Protein AF-A0A9P3H2F7-F1 (afdb_monomer_lite)

Radius of gyration: 33.01 Å; chains: 1; bounding box: 34×59×113 Å

Foldseek 3Di:
DDDDDDDDPPDVVVVVVVVVVDDDPVVVVVVVVVVVVVVVVVVVVVVVVVVVVVVPDDDDDDDDDDDPDPPCPPDPDDWDDLVVQVVVVCVPDPDPPDDDDPVVSVVVGVVVVVLVVVLVVQLLVQVVVVDDPVPDDPDDDRDPVSSVVCVVVSVVVD

Secondary structure (DSSP, 8-state):
-----------HHHHHHHHHS---THHHHHHHHHHHHHHHHHHHHHHHHHHHHTT-----------------TT--S----HHHHHHHHHHH-S-TT----HHHHHHHHHHHHHHHHHHHHHHHHHHHHHS-GGG--SS----HHHHHHHHHHHHH--

InterPro domains:
  IPR018552 Centromere protein X [PF09415] (82-158)
  IPR018552 Centromere protein X [PTHR28680] (66-158)

Structure (mmCIF, N/CA/C/O backbone):
data_AF-A0A9P3H2F7-F1
#
_entry.id   AF-A0A9P3H2F7-F1
#
loop_
_atom_site.group_PDB
_atom_site.id
_atom_site.type_symbol
_atom_site.label_atom_id
_atom_site.label_alt_id
_atom_site.label_comp_id
_atom_site.label_asym_id
_atom_site.label_entity_id
_atom_site.label_seq_id
_atom_site.pdbx_PDB_ins_code
_atom_site.Cartn_x
_atom_site.Cartn_y
_atom_site.Cartn_z
_atom_site.occupancy
_atom_site.B_iso_or_equiv
_atom_site.auth_seq_id
_atom_site.auth_comp_id
_atom_site.auth_asym_id
_atom_site.auth_atom_id
_atom_site.pdbx_PDB_model_num
ATOM 1 N N . MET A 1 1 ? -17.426 -16.289 -88.468 1.00 39.84 1 MET A N 1
ATOM 2 C CA . MET A 1 1 ? -16.238 -15.499 -88.826 1.00 39.84 1 MET A CA 1
ATOM 3 C C . MET A 1 1 ? -16.556 -14.117 -88.327 1.00 39.84 1 MET A C 1
ATOM 5 O O . MET A 1 1 ? -17.486 -13.519 -88.849 1.00 39.84 1 MET A O 1
ATOM 9 N N . GLU A 1 2 ? -16.191 -13.863 -87.079 1.00 43.28 2 GLU A N 1
ATOM 10 C CA . GLU A 1 2 ? -14.888 -13.306 -86.641 1.00 43.28 2 GLU A CA 1
ATOM 11 C C . GLU A 1 2 ? -15.259 -11.891 -86.164 1.00 43.28 2 GLU A C 1
ATOM 13 O O . GLU A 1 2 ? -15.843 -11.135 -86.934 1.00 43.28 2 GLU A O 1
ATOM 18 N N . ASP A 1 3 ? -15.367 -11.650 -84.863 1.00 47.22 3 ASP A N 1
ATOM 19 C CA . ASP A 1 3 ? -14.303 -11.512 -83.855 1.00 47.22 3 ASP A CA 1
ATOM 20 C C . ASP A 1 3 ? -13.880 -10.041 -83.703 1.00 47.22 3 ASP A C 1
ATOM 22 O O . ASP A 1 3 ? -13.650 -9.330 -84.678 1.00 47.22 3 ASP A O 1
ATOM 26 N N . ASP A 1 4 ? -13.797 -9.660 -82.427 1.00 51.62 4 ASP A N 1
ATOM 27 C CA . ASP A 1 4 ? -12.941 -8.634 -81.831 1.00 51.62 4 ASP A CA 1
ATOM 28 C C . ASP A 1 4 ? -13.257 -7.144 -82.027 1.00 51.62 4 ASP A C 1
ATOM 30 O O . ASP A 1 4 ? -12.669 -6.473 -82.866 1.00 51.62 4 ASP A O 1
ATOM 34 N N . GLU A 1 5 ? -14.030 -6.586 -81.085 1.00 50.44 5 GLU A N 1
ATOM 35 C CA . GLU A 1 5 ? -13.768 -5.246 -80.528 1.00 50.44 5 GLU A CA 1
ATOM 36 C C . GLU A 1 5 ? -14.085 -5.215 -79.016 1.00 50.44 5 GLU A C 1
ATOM 38 O O . GLU A 1 5 ? -15.074 -4.633 -78.584 1.00 50.44 5 GLU A O 1
ATOM 43 N N . ASP A 1 6 ? -13.226 -5.831 -78.197 1.00 51.97 6 ASP A N 1
ATOM 44 C CA . ASP A 1 6 ? -13.122 -5.543 -76.758 1.00 51.97 6 ASP A CA 1
ATOM 45 C C . ASP A 1 6 ? -11.719 -4.977 -76.490 1.00 51.97 6 ASP A C 1
ATOM 47 O O . ASP A 1 6 ? -10.761 -5.716 -76.258 1.00 51.97 6 ASP A O 1
ATOM 51 N N . PHE A 1 7 ? -11.566 -3.649 -76.551 1.00 50.50 7 PHE A N 1
ATOM 52 C CA . PHE A 1 7 ? -10.322 -2.990 -76.151 1.00 50.50 7 PHE A CA 1
ATOM 53 C C . PHE A 1 7 ? -10.577 -1.779 -75.243 1.00 50.50 7 PHE A C 1
ATOM 55 O O . PHE A 1 7 ? -11.085 -0.740 -75.653 1.00 50.50 7 PHE A O 1
ATOM 62 N N . ASP A 1 8 ? -10.119 -1.965 -74.006 1.00 57.12 8 ASP A N 1
ATOM 63 C CA . ASP A 1 8 ? -9.625 -0.967 -73.055 1.00 57.12 8 ASP A CA 1
ATOM 64 C C . ASP A 1 8 ? -10.648 -0.085 -72.316 1.00 57.12 8 ASP A C 1
ATOM 66 O O . ASP A 1 8 ? -10.776 1.121 -72.523 1.00 57.12 8 ASP A O 1
ATOM 70 N N . SER A 1 9 ? -11.302 -0.693 -71.321 1.00 53.69 9 SER A N 1
ATOM 71 C CA . SER A 1 9 ? -11.895 0.018 -70.182 1.00 53.69 9 SER A CA 1
ATOM 72 C C . SER A 1 9 ? -11.127 -0.296 -68.893 1.00 53.69 9 SER A C 1
ATOM 74 O O . SER A 1 9 ? -11.684 -0.746 -67.894 1.00 53.69 9 SER A O 1
ATOM 76 N N . PHE A 1 10 ? -9.810 -0.068 -68.894 1.00 53.38 10 PHE A N 1
ATOM 77 C CA . PHE A 1 10 ? -9.090 0.082 -67.632 1.00 53.38 10 PHE A CA 1
ATOM 78 C C . PHE A 1 10 ? -9.478 1.422 -67.010 1.00 53.38 10 PHE A C 1
ATOM 80 O O . PHE A 1 10 ? -9.135 2.494 -67.516 1.00 53.38 10 PHE A O 1
ATOM 87 N N . SER A 1 11 ? -10.220 1.351 -65.907 1.00 62.19 11 SER A N 1
ATOM 88 C CA . SER A 1 11 ? -10.666 2.520 -65.156 1.00 62.19 11 SER A CA 1
ATOM 89 C C . SER A 1 11 ? -9.486 3.452 -64.829 1.00 62.19 11 SER A C 1
ATOM 91 O O . SER A 1 11 ? -8.427 3.020 -64.364 1.00 62.19 11 SER A O 1
ATOM 93 N N . GLU A 1 12 ? -9.657 4.766 -65.013 1.00 58.31 12 GLU A N 1
ATOM 94 C CA . GLU A 1 12 ? -8.680 5.778 -64.563 1.00 58.31 12 GLU A CA 1
ATOM 95 C C . GLU A 1 12 ? -8.320 5.632 -63.070 1.00 58.31 12 GLU A C 1
ATOM 97 O O . GLU A 1 12 ? -7.267 6.084 -62.610 1.00 58.31 12 GLU A O 1
ATOM 102 N N . GLN A 1 13 ? -9.193 4.969 -62.314 1.00 55.25 13 GLN A N 1
ATOM 103 C CA . GLN A 1 13 ? -9.047 4.652 -60.904 1.00 55.25 13 GLN A CA 1
ATOM 104 C C . GLN A 1 13 ? -7.868 3.703 -60.637 1.00 55.25 13 GLN A C 1
ATOM 106 O O . GLN A 1 13 ? -7.101 3.926 -59.697 1.00 55.25 13 GLN A O 1
ATOM 111 N N . GLU A 1 14 ? -7.641 2.723 -61.510 1.00 59.66 14 GLU A N 1
ATOM 112 C CA . GLU A 1 14 ? -6.550 1.752 -61.375 1.00 59.66 14 GLU A CA 1
ATOM 113 C C . GLU A 1 14 ? -5.188 2.357 -61.765 1.00 59.66 14 GLU A C 1
ATOM 115 O O . GLU A 1 14 ? -4.158 2.098 -61.135 1.00 59.66 14 GLU A O 1
ATOM 120 N N . ARG A 1 15 ? -5.182 3.298 -62.724 1.00 59.34 15 ARG A N 1
ATOM 121 C CA . ARG A 1 15 ? -3.990 4.101 -63.062 1.00 59.34 15 ARG A CA 1
ATOM 122 C C . ARG A 1 15 ? -3.567 5.037 -61.925 1.00 59.34 15 ARG A C 1
ATOM 124 O O . ARG A 1 15 ? -2.376 5.310 -61.764 1.00 59.34 15 ARG A O 1
ATOM 131 N N . ARG A 1 16 ? -4.515 5.514 -61.110 1.00 59.06 16 ARG A N 1
ATOM 132 C CA . ARG A 1 16 ? -4.226 6.328 -59.916 1.00 59.06 16 ARG A CA 1
ATOM 133 C C . ARG A 1 16 ? -3.647 5.504 -58.766 1.00 59.06 16 ARG A C 1
ATOM 135 O O . ARG A 1 16 ? -2.774 6.012 -58.066 1.00 59.06 16 ARG A O 1
ATOM 142 N N . GLN A 1 17 ? -4.071 4.252 -58.595 1.00 58.00 17 GLN A N 1
ATOM 143 C CA . GLN A 1 17 ? -3.513 3.364 -57.566 1.00 58.00 17 GLN A CA 1
ATOM 144 C C . GLN A 1 17 ? -2.064 2.970 -57.879 1.00 58.00 17 GLN A C 1
ATOM 146 O O . GLN A 1 17 ? -1.191 3.138 -57.029 1.00 58.00 17 GLN A O 1
ATOM 151 N N . ARG A 1 18 ? -1.759 2.621 -59.134 1.00 56.22 18 ARG A N 1
ATOM 152 C CA . ARG A 1 18 ? -0.385 2.289 -59.561 1.00 56.22 18 ARG A CA 1
ATOM 153 C C . ARG A 1 18 ? 0.609 3.456 -59.494 1.00 56.22 18 ARG A C 1
ATOM 155 O O . ARG A 1 18 ? 1.815 3.232 -59.485 1.00 56.22 18 ARG A O 1
ATOM 162 N N . ARG A 1 19 ? 0.128 4.705 -59.440 1.00 55.44 19 ARG A N 1
ATOM 163 C CA . ARG A 1 19 ? 0.974 5.895 -59.233 1.00 55.44 19 ARG A CA 1
ATOM 164 C C . ARG A 1 19 ? 1.362 6.126 -57.772 1.00 55.44 19 ARG A C 1
ATOM 166 O O . ARG A 1 19 ? 2.374 6.774 -57.539 1.00 55.44 19 ARG A O 1
ATOM 173 N N . LYS A 1 20 ? 0.599 5.607 -56.804 1.00 54.84 20 LYS A N 1
ATOM 174 C CA . LYS A 1 20 ? 0.954 5.701 -55.377 1.00 54.84 20 LYS A CA 1
ATOM 175 C C . LYS A 1 20 ? 1.961 4.633 -54.951 1.00 54.84 20 LYS A C 1
ATOM 177 O O . LYS A 1 20 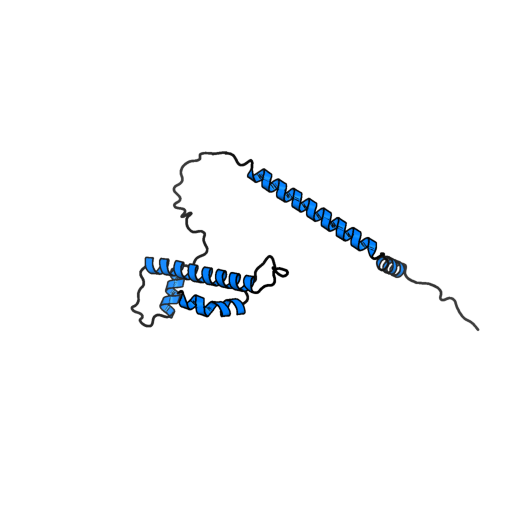? 2.745 4.870 -54.047 1.00 54.84 20 LYS A O 1
ATOM 182 N N . GLU A 1 21 ? 1.982 3.503 -55.649 1.00 50.78 21 GLU A N 1
ATOM 183 C CA . GLU A 1 21 ? 2.832 2.346 -55.329 1.00 50.78 21 GLU A CA 1
ATOM 184 C C . GLU A 1 21 ? 4.261 2.443 -55.895 1.00 50.78 21 GLU A C 1
ATOM 186 O O . GLU A 1 21 ? 5.088 1.562 -55.687 1.00 50.78 21 GLU A O 1
ATOM 191 N N . LYS A 1 22 ? 4.563 3.515 -56.635 1.00 51.84 22 LYS A N 1
ATOM 192 C CA . LYS A 1 22 ? 5.847 3.712 -57.316 1.00 51.84 22 LYS A CA 1
ATOM 193 C C . LYS A 1 22 ? 6.499 5.037 -56.919 1.00 51.84 22 LYS A C 1
ATOM 195 O O . LYS A 1 22 ? 6.961 5.784 -57.778 1.00 51.84 22 LYS A O 1
ATOM 200 N N . ARG A 1 23 ? 6.503 5.346 -55.620 1.00 54.44 23 ARG A N 1
ATOM 201 C CA . ARG A 1 23 ? 7.445 6.327 -55.067 1.00 54.44 23 ARG A CA 1
ATOM 202 C C . ARG A 1 23 ? 8.794 5.617 -54.869 1.00 54.44 23 ARG A C 1
ATOM 204 O O . ARG A 1 23 ? 8.802 4.528 -54.296 1.00 54.44 23 ARG A O 1
ATOM 211 N N . PRO A 1 24 ? 9.908 6.142 -55.403 1.00 55.75 24 PRO A N 1
ATOM 212 C CA . PRO A 1 24 ? 11.227 5.589 -55.120 1.00 55.75 24 PRO A CA 1
ATOM 213 C C . PRO A 1 24 ? 11.499 5.714 -53.615 1.00 55.75 24 PRO A C 1
ATOM 215 O O . PRO A 1 24 ? 11.186 6.738 -53.019 1.00 55.75 24 PRO A O 1
ATOM 218 N N . ALA A 1 25 ? 12.052 4.667 -52.998 1.00 54.25 25 ALA A N 1
ATOM 219 C CA . ALA A 1 25 ? 12.253 4.587 -51.546 1.00 54.25 25 ALA A CA 1
ATOM 220 C C . ALA A 1 25 ? 13.055 5.767 -50.954 1.00 54.25 25 ALA A C 1
ATOM 222 O O . ALA A 1 25 ? 12.845 6.112 -49.801 1.00 54.25 25 ALA A O 1
ATOM 223 N N . GLN A 1 26 ? 13.893 6.431 -51.760 1.00 55.38 26 GLN A N 1
ATOM 224 C CA . GLN A 1 26 ? 14.652 7.619 -51.351 1.00 55.38 26 GLN A CA 1
ATOM 225 C C . GLN A 1 26 ? 13.771 8.828 -50.992 1.00 55.38 26 GLN A C 1
ATOM 227 O O . GLN A 1 26 ? 14.128 9.573 -50.092 1.00 55.38 26 GLN A O 1
ATOM 232 N N . ASP A 1 27 ? 12.600 8.996 -51.620 1.00 53.69 27 ASP A N 1
ATOM 233 C CA . ASP A 1 27 ? 11.726 10.151 -51.349 1.00 53.69 27 ASP A CA 1
ATOM 234 C C . ASP A 1 27 ? 10.998 10.039 -49.994 1.00 53.69 27 ASP A C 1
ATOM 236 O O . ASP A 1 27 ? 10.461 11.028 -49.503 1.00 53.69 27 ASP A O 1
ATOM 240 N N . LEU A 1 28 ? 10.918 8.833 -49.414 1.00 54.19 28 LEU A N 1
ATOM 241 C CA . LEU A 1 28 ? 10.277 8.598 -48.115 1.00 54.19 28 LEU A CA 1
ATOM 242 C C . LEU A 1 28 ? 11.246 8.838 -46.954 1.00 54.19 28 LEU A C 1
ATOM 244 O O . LEU A 1 28 ? 10.821 9.343 -45.919 1.00 54.19 28 LEU A O 1
ATOM 248 N N . ASP A 1 29 ? 12.527 8.518 -47.145 1.00 60.03 29 ASP A N 1
ATOM 249 C CA . ASP A 1 29 ? 13.570 8.750 -46.142 1.00 60.03 29 ASP A CA 1
ATOM 250 C C . ASP A 1 29 ? 13.826 10.258 -45.953 1.00 60.03 29 ASP A C 1
ATOM 252 O O . ASP A 1 29 ? 13.875 10.732 -44.818 1.00 60.03 29 ASP A O 1
ATOM 256 N N . ASP A 1 30 ? 13.863 11.033 -47.045 1.00 65.50 30 ASP A N 1
ATOM 257 C CA . ASP A 1 30 ? 14.037 12.494 -46.997 1.00 65.50 30 ASP A CA 1
ATOM 258 C C . ASP A 1 30 ? 12.832 13.214 -46.341 1.00 65.50 30 ASP A C 1
ATOM 260 O O . ASP A 1 30 ? 12.991 14.237 -45.671 1.00 65.50 30 ASP A O 1
ATOM 264 N N . GLU A 1 31 ? 11.610 12.691 -46.521 1.00 65.75 31 GLU A N 1
ATOM 265 C CA . GLU A 1 31 ? 10.374 13.243 -45.933 1.00 65.75 31 GLU A CA 1
ATOM 266 C C . GLU A 1 31 ? 10.316 12.975 -44.414 1.00 65.75 31 GLU A C 1
ATOM 268 O O . GLU A 1 31 ? 9.960 13.870 -43.645 1.00 65.75 31 GLU A O 1
ATOM 273 N N . LEU A 1 32 ? 10.761 11.791 -43.972 1.00 67.62 32 LEU A N 1
ATOM 274 C CA . LEU A 1 32 ? 10.887 11.436 -42.553 1.00 67.62 32 LEU A CA 1
ATOM 275 C C . LEU A 1 32 ? 11.983 12.238 -41.841 1.00 67.62 32 LEU A C 1
ATOM 277 O O . LEU A 1 32 ? 11.781 12.683 -40.710 1.00 67.62 32 LEU A O 1
ATOM 281 N N . GLU A 1 33 ? 13.129 12.451 -42.490 1.00 73.00 33 GLU A N 1
ATOM 282 C CA . GLU A 1 33 ? 14.226 13.235 -41.912 1.00 73.00 33 GLU A CA 1
ATOM 283 C C . GLU A 1 33 ? 13.829 14.713 -41.745 1.00 73.00 33 GLU A C 1
ATOM 285 O O . GLU A 1 33 ? 14.104 15.320 -40.704 1.00 73.00 33 GLU A O 1
ATOM 290 N N . ALA A 1 34 ? 13.087 15.272 -42.708 1.00 76.12 34 ALA A N 1
ATOM 291 C CA . ALA A 1 34 ? 12.548 16.627 -42.616 1.00 76.12 34 ALA A CA 1
ATOM 292 C C . ALA A 1 34 ? 11.513 16.785 -41.485 1.00 76.12 34 ALA A C 1
ATOM 294 O O . ALA A 1 34 ? 11.534 17.793 -40.771 1.00 76.12 34 ALA A O 1
ATOM 295 N N . GLU A 1 35 ? 10.632 15.798 -41.290 1.00 77.50 35 GLU A N 1
ATOM 296 C CA . GLU A 1 35 ? 9.632 15.813 -40.213 1.00 77.50 35 GLU A CA 1
ATOM 297 C C . GLU A 1 35 ? 10.297 15.739 -38.828 1.00 77.50 35 GLU A C 1
ATOM 299 O O . GLU A 1 35 ? 9.939 16.489 -37.914 1.00 77.50 35 GLU A O 1
ATOM 304 N N . LEU A 1 36 ? 11.339 14.914 -38.693 1.00 77.62 36 LEU A N 1
ATOM 305 C CA . LEU A 1 36 ? 12.099 14.777 -37.451 1.00 77.62 36 LEU A CA 1
ATOM 306 C C . LEU A 1 36 ? 12.890 16.053 -37.115 1.00 77.62 36 LEU A C 1
ATOM 308 O O . LEU A 1 36 ? 12.945 16.475 -35.954 1.00 77.62 36 LEU A O 1
ATOM 312 N N . GLU A 1 37 ? 13.470 16.712 -38.124 1.00 83.00 37 GLU A N 1
ATOM 313 C CA . GLU A 1 37 ? 14.171 17.985 -37.933 1.00 83.00 37 GLU A CA 1
ATOM 314 C C . GLU A 1 37 ? 13.203 19.116 -37.539 1.00 83.00 37 GLU A C 1
ATOM 316 O O . GLU A 1 37 ? 13.533 19.969 -36.703 1.00 83.00 37 GLU A O 1
ATOM 321 N N . GLU A 1 38 ? 11.985 19.121 -38.088 1.00 82.38 38 GLU A N 1
ATOM 322 C CA . GLU A 1 38 ? 10.956 20.089 -37.714 1.00 82.38 38 GLU A CA 1
ATOM 323 C C . GLU A 1 38 ? 10.479 19.884 -36.268 1.00 82.38 38 GLU A C 1
ATOM 325 O O . GLU A 1 38 ? 10.357 20.861 -35.516 1.00 82.38 38 GLU A O 1
ATOM 330 N N . ASP A 1 39 ? 10.289 18.637 -35.833 1.00 81.44 39 ASP A N 1
ATOM 331 C CA . ASP A 1 39 ? 9.847 18.333 -34.470 1.00 81.44 39 ASP A CA 1
ATOM 332 C C . ASP A 1 39 ? 10.915 18.703 -33.422 1.00 81.44 39 ASP A C 1
ATOM 334 O O . ASP A 1 39 ? 10.621 19.321 -32.389 1.00 81.44 39 ASP A O 1
ATOM 338 N N . LEU A 1 40 ? 12.194 18.468 -33.735 1.00 81.44 40 LEU A N 1
ATOM 339 C CA . LEU A 1 40 ? 13.320 18.918 -32.910 1.00 81.44 40 LEU A CA 1
ATOM 340 C C . LEU A 1 40 ? 13.393 20.449 -32.806 1.00 81.44 40 LEU A C 1
ATOM 342 O O . LEU A 1 40 ? 13.673 20.990 -31.727 1.00 81.44 40 LEU A O 1
ATOM 346 N N . ARG A 1 41 ? 13.102 21.178 -33.892 1.00 82.00 41 ARG A N 1
ATOM 347 C CA . ARG A 1 41 ? 13.023 22.649 -33.858 1.00 82.00 41 ARG A CA 1
ATOM 348 C C . ARG A 1 41 ? 11.869 23.130 -32.979 1.00 82.00 41 ARG A C 1
ATOM 350 O O . ARG A 1 41 ? 12.066 24.065 -32.199 1.00 82.00 41 ARG A O 1
ATOM 357 N N . ARG A 1 42 ? 10.702 22.481 -33.041 1.00 82.88 42 ARG A N 1
ATOM 358 C CA . ARG A 1 42 ? 9.538 22.811 -32.198 1.00 82.88 42 ARG A CA 1
ATOM 359 C C . ARG A 1 42 ? 9.838 22.601 -30.712 1.00 82.88 42 ARG A C 1
ATOM 361 O O . ARG A 1 42 ? 9.605 23.516 -29.917 1.00 82.88 42 ARG A O 1
ATOM 368 N N . ARG A 1 43 ? 10.453 21.470 -30.340 1.00 79.50 43 ARG A N 1
ATOM 369 C CA . ARG A 1 43 ? 10.868 21.195 -28.947 1.00 79.50 43 ARG A CA 1
ATOM 370 C C . ARG A 1 43 ? 11.886 22.211 -28.433 1.00 79.50 43 ARG A C 1
ATOM 372 O O . ARG A 1 43 ? 11.770 22.689 -27.305 1.00 79.50 43 ARG A O 1
ATOM 379 N N . ARG A 1 44 ? 12.847 22.612 -29.272 1.00 81.75 44 ARG A N 1
ATOM 380 C CA . ARG A 1 44 ? 13.869 23.602 -28.898 1.00 81.75 44 ARG A CA 1
ATOM 381 C C . ARG A 1 44 ? 13.273 24.977 -28.591 1.00 81.75 44 ARG A C 1
ATOM 383 O O . ARG A 1 44 ? 13.700 25.619 -27.634 1.00 81.75 44 ARG A O 1
ATOM 390 N N . ILE A 1 45 ? 12.275 25.412 -29.362 1.00 77.62 45 ILE A N 1
ATOM 391 C CA . ILE A 1 45 ? 11.584 26.692 -29.141 1.00 77.62 45 ILE A CA 1
ATOM 392 C C . ILE A 1 45 ? 10.770 26.654 -27.838 1.00 77.62 45 ILE A C 1
ATOM 394 O O . ILE A 1 45 ? 10.778 27.632 -27.088 1.00 77.62 45 ILE A O 1
ATOM 398 N N . HIS A 1 46 ? 10.114 25.529 -27.533 1.00 72.94 46 HIS A N 1
ATOM 399 C CA . HIS A 1 46 ? 9.331 25.376 -26.303 1.00 72.94 46 HIS A CA 1
ATOM 400 C C . HIS A 1 46 ? 10.217 25.428 -25.048 1.00 72.94 46 HIS A C 1
ATOM 402 O O . HIS A 1 46 ? 9.970 26.225 -24.143 1.00 72.94 46 HIS A O 1
ATOM 408 N N . ALA A 1 47 ? 11.323 24.677 -25.049 1.00 72.62 47 ALA A N 1
ATOM 409 C CA . ALA A 1 47 ? 12.274 24.653 -23.936 1.00 72.62 47 ALA A CA 1
ATOM 410 C C . ALA A 1 47 ? 12.945 26.019 -23.690 1.00 72.62 47 ALA A C 1
ATOM 412 O O . ALA A 1 47 ? 13.270 26.378 -22.556 1.00 72.62 47 ALA A O 1
ATOM 413 N N . GLN A 1 48 ? 13.153 26.813 -24.745 1.00 75.00 48 GLN A N 1
ATOM 414 C CA . GLN A 1 48 ? 13.739 28.147 -24.617 1.00 75.00 48 GLN A CA 1
ATOM 415 C C . GLN A 1 48 ? 12.744 29.168 -24.037 1.00 75.00 48 GLN A C 1
ATOM 417 O O . GLN A 1 48 ? 13.156 30.072 -23.308 1.00 75.00 48 GLN A O 1
ATOM 422 N N . ARG A 1 49 ? 11.440 28.992 -24.297 1.00 67.88 49 ARG A N 1
ATOM 423 C CA . ARG A 1 49 ? 10.360 29.812 -23.725 1.00 67.88 49 ARG A CA 1
ATOM 424 C C . ARG A 1 49 ? 10.146 29.557 -22.236 1.00 67.88 49 ARG A C 1
ATOM 426 O O . ARG A 1 49 ? 10.020 30.519 -21.485 1.00 67.88 49 ARG A O 1
ATOM 433 N N . GLU A 1 50 ? 10.174 28.301 -21.795 1.00 65.12 50 GLU A N 1
ATOM 434 C CA . GLU A 1 50 ? 10.072 27.973 -20.363 1.00 65.12 50 GLU A CA 1
ATOM 435 C C . GLU A 1 50 ? 11.249 28.534 -19.560 1.00 65.12 50 GLU A C 1
ATOM 437 O O . GLU A 1 50 ? 11.065 29.085 -18.475 1.00 65.12 50 GLU A O 1
ATOM 442 N N . ARG A 1 51 ? 12.461 28.498 -20.129 1.00 61.28 51 ARG A N 1
ATOM 443 C CA . ARG A 1 51 ? 13.644 29.093 -19.490 1.00 61.28 51 ARG A CA 1
ATOM 444 C C . ARG A 1 51 ? 13.581 30.617 -19.388 1.00 61.28 51 ARG A C 1
ATOM 446 O O . ARG A 1 51 ? 14.147 31.169 -18.451 1.00 61.28 51 ARG A O 1
ATOM 453 N N . GLN A 1 52 ? 12.909 31.298 -20.319 1.00 60.31 52 GLN A N 1
ATOM 454 C CA . GLN A 1 52 ? 12.690 32.747 -20.232 1.00 60.31 52 GLN A CA 1
ATOM 455 C C . GLN A 1 52 ? 11.573 33.105 -19.242 1.00 60.31 52 GLN A C 1
ATOM 457 O O . GLN A 1 52 ? 11.724 34.068 -18.499 1.00 60.31 52 GLN A O 1
ATOM 462 N N . ALA A 1 53 ? 10.507 32.303 -19.155 1.00 59.09 53 ALA A N 1
ATOM 463 C CA . ALA A 1 53 ? 9.442 32.502 -18.168 1.00 59.09 53 ALA A CA 1
ATOM 464 C C . ALA A 1 53 ? 9.932 32.313 -16.718 1.00 59.09 53 ALA A C 1
ATOM 466 O O . ALA A 1 53 ? 9.502 33.037 -15.824 1.00 59.09 53 ALA A O 1
ATOM 467 N N . ALA A 1 54 ? 10.879 31.398 -16.489 1.00 57.84 54 ALA A N 1
ATOM 468 C CA . ALA A 1 54 ? 11.487 31.183 -15.175 1.00 57.84 54 ALA A CA 1
ATOM 469 C C . ALA A 1 54 ? 12.463 32.299 -14.741 1.00 57.84 54 ALA A C 1
ATOM 471 O O . ALA A 1 54 ? 12.792 32.391 -13.560 1.00 57.84 54 ALA A O 1
ATOM 472 N N . ALA A 1 55 ? 12.935 33.144 -15.668 1.00 56.41 55 ALA A N 1
ATOM 473 C CA . ALA A 1 55 ? 13.910 34.199 -15.377 1.00 56.41 55 ALA A CA 1
ATOM 474 C C . ALA A 1 55 ? 13.277 35.562 -15.022 1.00 56.41 55 ALA A C 1
ATOM 476 O O . ALA A 1 55 ? 13.946 36.375 -14.389 1.00 56.41 55 ALA A O 1
ATOM 477 N N . ASP A 1 56 ? 12.007 35.802 -15.378 1.00 48.69 56 ASP A N 1
ATOM 478 C CA . ASP A 1 56 ? 11.334 37.112 -15.232 1.00 48.69 56 ASP A CA 1
ATOM 479 C C . ASP A 1 56 ? 10.311 37.190 -14.074 1.00 48.69 56 ASP A C 1
ATOM 481 O O . ASP A 1 56 ? 9.565 38.161 -13.937 1.00 48.69 56 ASP A O 1
ATOM 485 N N . GLY A 1 57 ? 10.270 36.193 -13.187 1.00 46.28 57 GLY A N 1
ATOM 486 C CA . GLY A 1 57 ? 9.325 36.137 -12.065 1.00 46.28 57 GLY A CA 1
ATOM 487 C C . GLY A 1 57 ? 9.704 37.006 -10.858 1.00 46.28 57 GLY A C 1
ATOM 488 O O . GLY A 1 57 ? 10.010 36.465 -9.799 1.00 46.28 57 GLY A O 1
ATOM 489 N N . SER A 1 58 ? 9.661 38.340 -10.986 1.00 43.75 58 SER A N 1
ATOM 490 C CA . SER A 1 58 ? 9.784 39.279 -9.857 1.00 43.75 58 SER A CA 1
ATOM 491 C C . SER A 1 58 ? 8.499 40.088 -9.627 1.00 43.75 58 SER A C 1
ATOM 493 O O . SER A 1 58 ? 8.147 40.965 -10.408 1.00 43.75 58 SER A O 1
ATOM 495 N N . SER A 1 59 ? 7.867 39.801 -8.484 1.00 44.53 59 SER A N 1
ATOM 496 C CA . SER A 1 59 ? 7.088 40.696 -7.614 1.00 44.53 59 SER A CA 1
ATOM 497 C C . SER A 1 59 ? 5.852 41.426 -8.170 1.00 44.53 59 SER A C 1
ATOM 499 O O . SER A 1 59 ? 5.935 42.477 -8.805 1.00 44.53 59 SER A O 1
ATOM 501 N N . SER A 1 60 ? 4.668 40.975 -7.740 1.00 44.00 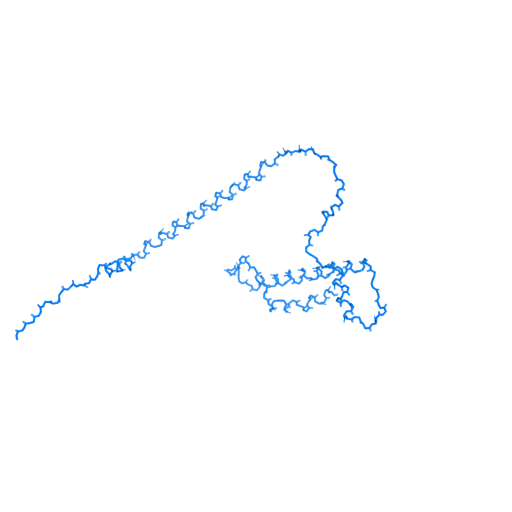60 SER A N 1
ATOM 502 C CA . SER A 1 60 ? 3.552 41.888 -7.471 1.00 44.00 60 SER A CA 1
ATOM 503 C C . SER A 1 60 ? 2.758 41.412 -6.256 1.00 44.00 60 SER A C 1
ATOM 505 O O . SER A 1 60 ? 1.862 40.576 -6.342 1.00 44.00 60 SER A O 1
ATOM 507 N N . THR A 1 61 ? 3.137 41.937 -5.095 1.00 48.34 61 THR A N 1
ATOM 508 C CA . THR A 1 61 ? 2.379 41.860 -3.850 1.00 48.34 61 THR A CA 1
ATOM 509 C C . THR A 1 61 ? 1.145 42.755 -3.949 1.00 48.34 61 THR A C 1
ATOM 511 O O . THR A 1 61 ? 1.254 43.972 -4.116 1.00 48.34 61 THR A O 1
ATOM 514 N N . ARG A 1 62 ? -0.050 42.171 -3.801 1.00 37.72 62 ARG A N 1
ATOM 515 C CA . ARG A 1 62 ? -1.276 42.932 -3.546 1.00 37.72 62 ARG A CA 1
ATOM 516 C C . ARG A 1 62 ? -1.960 42.410 -2.290 1.00 37.72 62 ARG A C 1
ATOM 518 O O . ARG A 1 62 ? -2.501 41.317 -2.251 1.00 37.72 62 ARG A O 1
ATOM 525 N N . HIS A 1 63 ? -1.862 43.256 -1.279 1.00 52.59 63 HIS A N 1
ATOM 526 C CA . HIS A 1 63 ? -2.559 43.247 -0.008 1.00 52.59 63 HIS A CA 1
ATOM 527 C C . HIS A 1 63 ? -4.084 43.252 -0.205 1.00 52.59 63 HIS A C 1
ATOM 529 O O . HIS A 1 63 ? -4.606 44.187 -0.816 1.00 52.59 63 HIS A O 1
ATOM 535 N N . VAL A 1 64 ? -4.762 42.234 0.331 1.00 43.66 64 VAL A N 1
ATOM 536 C CA . VAL A 1 64 ? -6.176 42.245 0.740 1.00 43.66 64 VAL A CA 1
ATOM 537 C C . VAL A 1 64 ? -6.272 41.442 2.040 1.00 43.66 64 VAL A C 1
ATOM 539 O O . VAL A 1 64 ? -5.432 40.596 2.330 1.00 43.66 64 VAL A O 1
ATOM 542 N N . GLN A 1 65 ? -7.239 41.842 2.838 1.00 41.25 65 GLN A N 1
ATOM 543 C CA . GLN A 1 65 ? -7.347 41.799 4.278 1.00 41.25 65 GLN A CA 1
ATOM 544 C C . GLN A 1 65 ? -8.518 40.884 4.668 1.00 41.25 65 GLN A C 1
ATOM 546 O O . GLN A 1 65 ? -9.516 40.891 3.956 1.00 41.25 65 GLN A O 1
ATOM 551 N N . ASP A 1 66 ? -8.342 40.168 5.783 1.00 48.53 66 ASP A N 1
ATOM 552 C CA . ASP A 1 66 ? -9.326 39.521 6.668 1.00 48.53 66 ASP A CA 1
ATOM 553 C C . ASP A 1 66 ? -10.526 38.787 6.040 1.00 48.53 66 ASP A C 1
ATOM 555 O O . ASP A 1 66 ? -11.535 39.408 5.726 1.00 48.53 66 ASP A O 1
ATOM 559 N N . ASP A 1 67 ? -10.448 37.453 6.028 1.00 42.16 67 ASP A N 1
ATOM 560 C CA . ASP A 1 67 ? -11.542 36.565 6.441 1.00 42.16 67 ASP A CA 1
ATOM 561 C C . ASP A 1 67 ? -10.909 35.330 7.120 1.00 42.16 67 ASP A C 1
ATOM 563 O O . ASP A 1 67 ? -10.030 34.674 6.562 1.00 42.16 67 ASP A O 1
ATOM 567 N N . GLU A 1 68 ? -11.283 35.085 8.379 1.00 51.88 68 GLU A N 1
ATOM 568 C CA . GLU A 1 68 ? -10.881 33.920 9.177 1.00 51.88 68 GLU A CA 1
ATOM 569 C C . GLU A 1 68 ? -11.649 32.679 8.694 1.00 51.88 68 GLU A C 1
ATOM 571 O O . GLU A 1 68 ? -12.606 32.248 9.336 1.00 51.88 68 GLU A O 1
ATOM 576 N N . ASP A 1 69 ? -11.238 32.109 7.563 1.00 43.66 69 ASP A N 1
ATOM 577 C CA . ASP A 1 69 ? -11.561 30.726 7.221 1.00 43.66 69 ASP A CA 1
ATOM 578 C C . ASP A 1 69 ? -10.379 29.844 7.646 1.00 43.66 69 ASP A C 1
ATOM 580 O O . ASP A 1 69 ? -9.254 29.971 7.162 1.00 43.66 69 ASP A O 1
ATOM 584 N N . ASP A 1 70 ? -10.653 28.981 8.623 1.00 49.16 70 ASP A N 1
ATOM 585 C CA . ASP A 1 70 ? -9.793 27.931 9.180 1.00 49.16 70 ASP A CA 1
ATOM 586 C C . ASP A 1 70 ? -9.616 26.803 8.133 1.00 49.16 70 ASP A C 1
ATOM 588 O O . ASP A 1 70 ? -9.937 25.636 8.367 1.00 49.16 70 ASP A O 1
ATOM 592 N N . ASP A 1 71 ? -9.184 27.172 6.923 1.00 46.97 71 ASP A N 1
ATOM 593 C CA . ASP A 1 71 ? -8.803 26.244 5.868 1.00 46.97 71 ASP A CA 1
ATOM 594 C C . ASP A 1 71 ? -7.430 25.666 6.231 1.00 46.97 71 ASP A C 1
ATOM 596 O O . ASP A 1 71 ? -6.381 26.294 6.074 1.00 46.97 71 ASP A O 1
ATOM 600 N N . ASP A 1 72 ? -7.466 24.442 6.759 1.00 52.53 72 ASP A N 1
ATOM 601 C CA . ASP A 1 72 ? -6.345 23.521 6.939 1.00 52.53 72 ASP A CA 1
ATOM 602 C C . ASP A 1 72 ? -5.632 23.270 5.592 1.00 52.53 72 ASP A C 1
ATOM 604 O O . ASP A 1 72 ? -5.771 22.231 4.947 1.00 52.53 72 ASP A O 1
ATOM 608 N N . GLU A 1 73 ? -4.839 24.243 5.142 1.00 47.53 73 GLU A N 1
ATOM 609 C CA . GLU A 1 73 ? -3.982 24.195 3.951 1.00 47.53 73 GLU A CA 1
ATOM 610 C C . GLU A 1 73 ? -2.721 23.324 4.195 1.00 47.53 73 GLU A C 1
ATOM 612 O O . GLU A 1 73 ? -1.622 23.610 3.718 1.00 47.53 73 GLU A O 1
ATOM 617 N N . GLY A 1 74 ? -2.861 22.248 4.981 1.00 49.06 74 GLY A N 1
ATOM 618 C CA . GLY A 1 74 ? -1.767 21.402 5.466 1.00 49.06 74 GLY A CA 1
ATOM 619 C C . GLY A 1 74 ? -1.734 19.963 4.941 1.00 49.06 74 GLY A C 1
ATOM 620 O O . GLY A 1 74 ? -0.726 19.283 5.140 1.00 49.06 74 GLY A O 1
ATOM 621 N N . SER A 1 75 ? -2.777 19.455 4.272 1.00 56.06 75 SER A N 1
ATOM 622 C CA . SER A 1 75 ? -2.893 17.998 4.057 1.00 56.06 75 SER A CA 1
ATOM 623 C C . SER A 1 75 ? -3.527 17.545 2.733 1.00 56.06 75 SER A C 1
ATOM 625 O O . SER A 1 75 ? -4.163 16.498 2.675 1.00 56.06 75 SER A O 1
ATOM 627 N N . ASN A 1 76 ? -3.284 18.226 1.605 1.00 57.28 76 ASN A N 1
ATOM 628 C CA . ASN A 1 76 ? -3.746 17.738 0.286 1.00 57.28 76 ASN A CA 1
ATOM 629 C C . ASN A 1 76 ? -2.951 16.520 -0.255 1.00 57.28 76 ASN A C 1
ATOM 631 O O . ASN A 1 76 ? -2.842 16.309 -1.463 1.00 57.28 76 ASN A O 1
ATOM 635 N N . GLN A 1 77 ? -2.330 15.732 0.626 1.00 74.69 77 GLN A N 1
ATOM 636 C CA . GLN A 1 77 ? -1.652 14.499 0.248 1.00 74.69 77 GLN A CA 1
ATOM 637 C C . GLN A 1 77 ? -2.636 13.324 0.338 1.00 74.69 77 GLN A C 1
ATOM 639 O O . GLN A 1 77 ? -3.334 13.194 1.343 1.00 74.69 77 GLN A O 1
ATOM 644 N N . PRO A 1 78 ? -2.698 12.445 -0.679 1.00 86.25 78 PRO A N 1
ATOM 645 C CA . PRO A 1 78 ? -3.591 11.293 -0.645 1.00 86.25 78 PRO A CA 1
ATOM 646 C C . PRO A 1 78 ? -3.243 10.393 0.551 1.00 86.25 78 PRO A C 1
ATOM 648 O O . PRO A 1 78 ? -2.098 9.967 0.708 1.00 86.25 78 PRO A O 1
ATOM 651 N N . GLY A 1 79 ? -4.237 10.111 1.395 1.00 90.19 79 GLY A N 1
ATOM 652 C CA . GLY A 1 79 ? -4.070 9.358 2.636 1.00 90.19 79 GLY A CA 1
ATOM 653 C C . GLY A 1 79 ? -5.307 8.542 3.005 1.00 90.19 79 GLY A C 1
ATOM 654 O O . GLY A 1 79 ? -6.390 8.708 2.436 1.00 90.19 79 GLY A O 1
ATOM 655 N N . PHE A 1 80 ? -5.143 7.625 3.957 1.00 95.75 80 PHE A N 1
ATOM 656 C CA . PHE A 1 80 ? -6.244 6.798 4.441 1.00 95.75 80 PHE A CA 1
ATOM 657 C C . PHE A 1 80 ? -7.104 7.572 5.439 1.00 95.75 80 PHE A C 1
ATOM 659 O O . PHE A 1 80 ? -6.599 8.208 6.358 1.00 95.75 80 PHE A O 1
ATOM 666 N N . ARG A 1 81 ? -8.429 7.465 5.318 1.00 96.00 81 ARG A N 1
ATOM 667 C CA . ARG A 1 81 ? -9.335 8.010 6.335 1.00 96.00 81 ARG A CA 1
ATOM 668 C C . ARG A 1 81 ? -9.224 7.201 7.638 1.00 96.00 81 ARG A C 1
ATOM 670 O O . ARG A 1 81 ? -9.413 5.980 7.569 1.00 96.00 81 ARG A O 1
ATOM 677 N N . PRO A 1 82 ? -9.038 7.824 8.819 1.00 96.06 82 PRO A N 1
ATOM 678 C CA . PRO A 1 82 ? -8.921 7.104 10.092 1.00 96.06 82 PRO A CA 1
ATOM 679 C C . PRO A 1 82 ? -10.106 6.174 10.393 1.00 96.06 82 PRO A C 1
ATOM 681 O O . PRO A 1 82 ? -9.921 5.082 10.930 1.00 96.06 82 PRO A O 1
ATOM 684 N N . GLU A 1 83 ? -11.325 6.539 9.980 1.00 95.56 83 GLU A N 1
ATOM 685 C CA . GLU A 1 83 ? -12.506 5.678 10.155 1.00 95.56 83 GLU A CA 1
ATOM 686 C C . GLU A 1 83 ? -12.408 4.378 9.346 1.00 95.56 83 GLU A C 1
ATOM 688 O O . GLU A 1 83 ? -12.897 3.335 9.782 1.00 95.56 83 GLU A O 1
ATOM 693 N N . THR A 1 84 ? -11.759 4.426 8.179 1.00 96.62 84 THR A N 1
ATOM 694 C CA . THR A 1 84 ? -11.536 3.242 7.335 1.00 96.62 84 THR A CA 1
ATOM 695 C C . THR A 1 84 ? -10.531 2.311 7.996 1.00 96.62 84 THR A C 1
ATOM 697 O O . THR A 1 84 ? -10.784 1.115 8.112 1.00 96.62 84 THR A O 1
ATOM 700 N N . VAL A 1 85 ? -9.431 2.863 8.512 1.00 96.81 85 VAL A N 1
ATOM 701 C CA . VAL A 1 85 ? -8.417 2.095 9.251 1.00 96.81 85 VAL A CA 1
ATOM 702 C C . VAL A 1 85 ? -9.025 1.446 10.491 1.00 96.81 85 VAL A C 1
ATOM 704 O O . VAL A 1 85 ? -8.832 0.256 10.737 1.00 96.81 85 VAL A O 1
ATOM 707 N N . GLN A 1 86 ? -9.857 2.187 11.225 1.00 95.94 86 GLN A N 1
ATOM 708 C CA . GLN A 1 86 ? -10.582 1.641 12.366 1.00 95.94 86 GLN A CA 1
ATOM 709 C C . GLN A 1 86 ? -11.509 0.482 11.963 1.00 95.94 86 GLN A C 1
ATOM 711 O O . GLN A 1 86 ? -11.608 -0.503 12.698 1.00 95.94 86 GLN A O 1
ATOM 716 N N . ALA A 1 87 ? -12.200 0.579 10.823 1.00 96.00 87 ALA A N 1
ATOM 717 C CA . ALA A 1 87 ? -13.053 -0.498 10.323 1.00 96.00 87 ALA A CA 1
ATOM 718 C C . ALA A 1 87 ? -12.242 -1.753 9.959 1.00 96.00 87 ALA A C 1
ATOM 720 O O . ALA A 1 87 ? -12.648 -2.857 10.323 1.00 96.00 87 ALA A O 1
ATOM 721 N N . ILE A 1 88 ? -11.076 -1.585 9.322 1.00 96.00 88 ILE A N 1
ATOM 722 C CA . ILE A 1 88 ? -10.143 -2.682 9.017 1.00 96.00 88 ILE A CA 1
ATOM 723 C C . ILE A 1 88 ? -9.701 -3.369 10.313 1.00 96.00 88 ILE A C 1
ATOM 725 O O . ILE A 1 88 ? -9.818 -4.587 10.440 1.00 96.00 88 ILE A O 1
ATOM 729 N N . PHE A 1 89 ? -9.261 -2.595 11.309 1.00 95.88 89 PHE A N 1
ATOM 730 C CA . PHE A 1 89 ? -8.768 -3.138 12.576 1.00 95.88 89 PHE A CA 1
ATOM 731 C C . PHE A 1 89 ? -9.857 -3.876 13.360 1.00 95.88 89 PHE A C 1
ATOM 733 O O . PHE A 1 89 ? -9.631 -4.983 13.845 1.00 95.88 89 PHE A O 1
ATOM 740 N N . LYS A 1 90 ? -11.076 -3.329 13.416 1.00 95.31 90 LYS A N 1
ATOM 741 C CA . LYS A 1 90 ? -12.225 -4.021 14.023 1.00 95.31 90 LYS A CA 1
ATOM 742 C C . LYS A 1 90 ? -12.565 -5.339 13.327 1.00 95.31 90 LYS A C 1
ATOM 744 O O . LYS A 1 90 ? -13.071 -6.238 13.986 1.00 95.31 90 LYS A O 1
ATOM 749 N N . GLY A 1 91 ? -12.297 -5.456 12.025 1.00 95.44 91 GLY A N 1
ATOM 750 C CA . GLY A 1 91 ? -12.492 -6.695 11.273 1.00 95.44 91 GLY A CA 1
ATOM 751 C C . GLY A 1 91 ? -11.521 -7.816 11.656 1.00 95.44 91 GLY A C 1
ATOM 752 O O . GLY A 1 91 ? -11.845 -8.982 11.448 1.00 95.44 91 GLY A O 1
ATOM 753 N N . VAL A 1 92 ? -10.358 -7.481 12.227 1.00 95.38 92 VAL A N 1
ATOM 754 C CA . VAL A 1 92 ? -9.314 -8.452 12.609 1.00 95.38 92 VAL A CA 1
ATOM 755 C C . VAL A 1 92 ? -9.179 -8.656 14.119 1.00 95.38 92 VAL A C 1
ATOM 757 O O . VAL A 1 92 ? -8.616 -9.660 14.553 1.00 95.38 92 VAL A O 1
ATOM 760 N N . TRP A 1 93 ? -9.684 -7.734 14.941 1.00 95.75 93 TRP A N 1
ATOM 761 C CA . TRP A 1 93 ? -9.663 -7.882 16.394 1.00 95.75 93 TRP A CA 1
ATOM 762 C C . TRP A 1 93 ? -10.532 -9.050 16.861 1.00 95.75 93 TRP A C 1
ATOM 764 O O . TRP A 1 93 ? -11.689 -9.196 16.474 1.00 95.75 93 TRP A O 1
ATOM 774 N N . THR A 1 94 ? -9.974 -9.867 17.750 1.00 95.38 94 THR A N 1
ATOM 775 C CA . THR A 1 94 ? -10.656 -11.033 18.323 1.00 95.38 94 THR A CA 1
ATOM 776 C C . THR A 1 94 ? -11.485 -10.689 19.560 1.00 95.38 94 THR A C 1
ATOM 778 O O . THR A 1 94 ? -12.441 -11.400 19.868 1.00 95.38 94 THR A O 1
ATOM 781 N N . ASP A 1 95 ? -11.147 -9.601 20.257 1.00 95.44 95 ASP A N 1
ATOM 782 C CA . ASP A 1 95 ? -11.870 -9.110 21.430 1.00 95.44 95 ASP A CA 1
ATOM 783 C C . ASP A 1 95 ? -12.711 -7.864 21.074 1.00 95.44 95 ASP A C 1
ATOM 785 O O . ASP A 1 95 ? -12.148 -6.817 20.731 1.00 95.44 95 ASP A O 1
ATOM 789 N N . PRO A 1 96 ? -14.055 -7.927 21.185 1.00 89.56 96 PRO A N 1
ATOM 790 C CA . PRO A 1 96 ? -14.938 -6.794 20.905 1.00 89.56 96 PRO A CA 1
ATOM 791 C C . PRO A 1 96 ? -14.791 -5.630 21.902 1.00 89.56 96 PRO A C 1
ATOM 793 O O . PRO A 1 96 ? -15.326 -4.547 21.660 1.00 89.56 96 PRO A O 1
ATOM 796 N N . GLY A 1 97 ? -14.095 -5.830 23.026 1.00 93.38 97 GLY A N 1
ATOM 797 C CA . GLY A 1 97 ? -13.782 -4.787 24.001 1.00 93.38 97 GLY A CA 1
ATOM 798 C C . GLY A 1 97 ? -12.663 -3.833 23.572 1.00 93.38 97 GLY A C 1
ATOM 799 O O . GLY A 1 97 ? -12.517 -2.769 24.182 1.00 93.38 97 GLY A O 1
ATOM 800 N N . ILE A 1 98 ? -11.892 -4.174 22.531 1.00 94.69 98 ILE A N 1
ATOM 801 C CA . ILE A 1 98 ? -10.750 -3.372 22.081 1.00 94.69 98 ILE A CA 1
ATOM 802 C C . ILE A 1 98 ? -11.226 -2.031 21.510 1.00 94.69 98 ILE A C 1
ATOM 804 O O . ILE A 1 98 ? -12.100 -1.946 20.645 1.00 94.69 98 ILE A O 1
ATOM 808 N N . LYS A 1 99 ? -10.608 -0.955 22.002 1.00 93.69 99 LYS A N 1
ATOM 809 C CA . LYS A 1 99 ? -10.809 0.415 21.529 1.00 93.69 99 LYS A CA 1
ATOM 810 C C . LYS A 1 99 ? -9.453 1.054 21.285 1.00 93.69 99 LYS A C 1
ATOM 812 O O . LYS A 1 99 ? -8.578 0.984 22.142 1.00 93.69 99 LYS A O 1
ATOM 817 N N . ALA A 1 100 ? -9.310 1.716 20.145 1.00 93.12 100 ALA A N 1
ATOM 818 C CA . ALA A 1 100 ? -8.147 2.533 19.838 1.00 93.12 100 ALA A CA 1
ATOM 819 C C . ALA A 1 100 ? -8.463 4.016 20.066 1.00 93.12 100 ALA A C 1
ATOM 821 O O . ALA A 1 100 ? -9.579 4.468 19.797 1.00 93.12 100 ALA A O 1
ATOM 822 N N . GLN A 1 101 ? -7.481 4.756 20.578 1.00 96.19 101 GLN A N 1
ATOM 823 C CA . GLN A 1 101 ? -7.564 6.210 20.719 1.00 96.19 101 GLN A CA 1
ATOM 824 C C . GLN A 1 101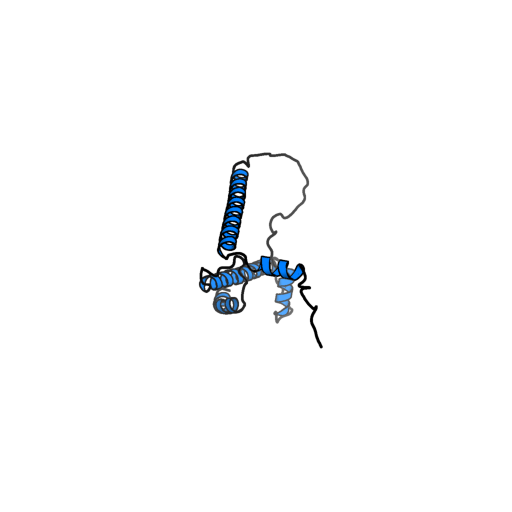 ? -7.501 6.891 19.346 1.00 96.19 101 GLN A C 1
ATOM 826 O O . GLN A 1 101 ? -6.986 6.309 18.392 1.00 96.19 101 GLN A O 1
ATOM 831 N N . LYS A 1 102 ? -8.021 8.122 19.257 1.00 95.56 102 LYS A N 1
ATOM 832 C CA . LYS A 1 102 ? -8.067 8.901 18.010 1.00 95.56 102 LYS A CA 1
ATOM 833 C C . LYS A 1 102 ? -6.670 9.054 17.395 1.00 95.56 102 LYS A C 1
ATOM 835 O O . LYS A 1 102 ? -6.469 8.622 16.267 1.00 95.56 102 LYS A O 1
ATOM 840 N N . ASP A 1 103 ? -5.707 9.517 18.183 1.00 96.50 103 ASP A N 1
ATOM 841 C CA . ASP A 1 103 ? -4.327 9.754 17.745 1.00 96.50 103 ASP A CA 1
ATOM 842 C C . ASP A 1 103 ? -3.655 8.469 17.230 1.00 96.50 103 ASP A C 1
ATOM 844 O O . ASP A 1 103 ? -2.901 8.485 16.262 1.00 96.50 103 ASP A O 1
ATOM 848 N N . ALA A 1 104 ? -3.976 7.315 17.828 1.00 96.88 104 ALA A N 1
ATOM 849 C CA . ALA A 1 104 ? -3.476 6.026 17.356 1.00 96.88 104 ALA A CA 1
ATOM 850 C C . ALA A 1 104 ? -4.062 5.643 15.986 1.00 96.88 104 ALA A C 1
ATOM 852 O O . ALA A 1 104 ? -3.378 5.006 15.188 1.00 96.88 104 ALA A O 1
ATOM 853 N N . MET A 1 105 ? -5.316 6.012 15.702 1.00 96.75 105 MET A N 1
ATOM 854 C CA . MET A 1 105 ? -5.941 5.777 14.394 1.00 96.75 105 MET A CA 1
ATOM 855 C C . MET A 1 105 ? -5.389 6.716 13.326 1.00 96.75 105 MET A C 1
ATOM 857 O O . MET A 1 105 ? -5.156 6.267 12.209 1.00 96.75 105 MET A O 1
ATOM 861 N N . GLU A 1 106 ? -5.133 7.976 13.675 1.00 96.25 106 GLU A N 1
ATOM 862 C CA . GLU A 1 106 ? -4.460 8.934 12.790 1.00 96.25 106 GLU A CA 1
ATOM 863 C C . GLU A 1 106 ? -3.043 8.458 12.452 1.00 96.25 106 GLU A C 1
ATOM 865 O O . GLU A 1 106 ? -2.692 8.341 11.280 1.00 96.25 106 GLU A O 1
ATOM 870 N N . LEU A 1 107 ? -2.268 8.040 13.457 1.00 97.06 107 LEU A N 1
ATOM 871 C CA . LEU A 1 107 ? -0.936 7.478 13.234 1.00 97.06 107 LEU A CA 1
ATOM 872 C C . LEU A 1 107 ? -0.976 6.194 12.393 1.00 97.06 107 LEU A C 1
ATOM 874 O O . LEU A 1 107 ? -0.122 5.985 11.536 1.00 97.06 107 LEU A O 1
ATOM 878 N N . SER A 1 108 ? -1.973 5.335 12.612 1.00 97.56 108 SER A N 1
ATOM 879 C CA . SER A 1 108 ? -2.139 4.109 11.821 1.00 97.56 108 SER A CA 1
ATOM 880 C C . SER A 1 108 ? -2.483 4.409 10.358 1.00 97.56 108 SER A C 1
ATOM 882 O O . SER A 1 108 ? -2.065 3.669 9.469 1.00 97.56 108 SER A O 1
ATOM 884 N N . ALA A 1 109 ? -3.225 5.487 10.090 1.00 96.94 109 ALA A N 1
ATOM 885 C CA . ALA A 1 109 ? -3.510 5.934 8.731 1.00 96.94 109 ALA A CA 1
ATOM 886 C C . ALA A 1 109 ? -2.242 6.403 8.006 1.00 96.94 109 ALA A C 1
ATOM 888 O O . ALA A 1 109 ? -2.002 5.978 6.873 1.00 96.94 109 ALA A O 1
ATOM 889 N N . GLU A 1 110 ? -1.397 7.18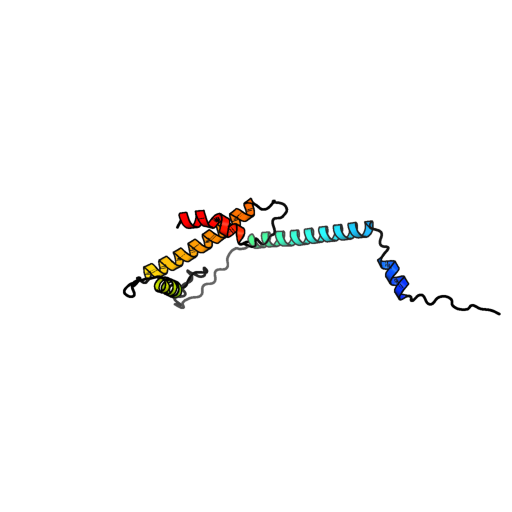7 8.678 1.00 96.94 110 GLU A N 1
ATOM 890 C CA . GLU A 1 110 ? -0.098 7.594 8.133 1.00 96.94 110 GLU A CA 1
ATOM 891 C C . GLU A 1 110 ? 0.845 6.401 7.943 1.00 96.94 110 GLU A C 1
ATOM 893 O O . GLU A 1 110 ? 1.509 6.286 6.915 1.00 96.94 110 GLU A O 1
ATOM 898 N N . PHE A 1 111 ? 0.849 5.449 8.877 1.00 97.12 111 PHE A N 1
ATOM 899 C CA . PHE A 1 111 ? 1.627 4.218 8.747 1.00 97.12 111 PHE A CA 1
ATOM 900 C C . PHE A 1 111 ? 1.236 3.413 7.498 1.00 97.12 111 PHE A C 1
ATOM 902 O O . PHE A 1 111 ? 2.105 3.042 6.712 1.00 97.12 111 PHE A O 1
ATOM 909 N N . LEU A 1 112 ? -0.063 3.184 7.268 1.00 97.56 112 LEU A N 1
ATOM 910 C CA . LEU A 1 112 ? -0.540 2.463 6.080 1.00 97.56 112 LEU A CA 1
ATOM 911 C C . LEU A 1 112 ? -0.215 3.208 4.784 1.00 97.56 112 LEU A C 1
ATOM 913 O O . LEU A 1 112 ? 0.102 2.589 3.763 1.00 97.56 112 LEU A O 1
ATOM 917 N N . ARG A 1 113 ? -0.277 4.540 4.819 1.00 96.44 113 ARG A N 1
ATOM 918 C CA . ARG A 1 113 ? 0.115 5.385 3.694 1.00 96.44 113 ARG A CA 1
ATOM 919 C C . ARG A 1 113 ? 1.593 5.192 3.361 1.00 96.44 113 ARG A C 1
ATOM 921 O O . ARG A 1 113 ? 1.913 4.914 2.207 1.00 96.44 113 ARG A O 1
ATOM 928 N N . LEU A 1 114 ? 2.472 5.294 4.356 1.00 96.44 114 LEU A N 1
ATOM 929 C CA . LEU A 1 114 ? 3.911 5.095 4.177 1.00 96.44 114 LEU A CA 1
ATOM 930 C C . LEU A 1 114 ? 4.231 3.680 3.691 1.00 96.44 114 LEU A C 1
ATOM 932 O O . LEU A 1 114 ? 4.993 3.537 2.742 1.00 96.44 114 LEU A O 1
ATOM 936 N N . PHE A 1 115 ? 3.593 2.655 4.261 1.00 97.75 115 PHE A N 1
ATOM 937 C CA . PHE A 1 115 ? 3.718 1.272 3.796 1.00 97.75 115 PHE A CA 1
ATOM 938 C C . PHE A 1 115 ? 3.374 1.129 2.305 1.00 97.75 115 PHE A C 1
ATOM 940 O O . PHE A 1 115 ? 4.116 0.510 1.546 1.00 97.75 115 PHE A O 1
ATOM 947 N N . THR A 1 116 ? 2.275 1.749 1.863 1.00 97.00 116 THR A N 1
ATOM 948 C CA . THR A 1 116 ? 1.829 1.684 0.462 1.00 97.00 116 THR A CA 1
ATOM 949 C C . THR A 1 116 ? 2.791 2.417 -0.478 1.00 97.00 116 THR A C 1
ATOM 951 O O . THR A 1 116 ? 3.119 1.904 -1.546 1.00 97.00 116 THR A O 1
ATOM 954 N N . ILE A 1 117 ? 3.271 3.601 -0.081 1.00 96.31 117 ILE A N 1
ATOM 955 C CA . ILE A 1 117 ? 4.263 4.366 -0.854 1.00 96.31 117 ILE A CA 1
ATOM 956 C C . ILE A 1 117 ? 5.564 3.571 -0.983 1.00 96.31 117 ILE A C 1
ATOM 958 O O . ILE A 1 117 ? 6.116 3.469 -2.076 1.00 96.31 117 ILE A O 1
ATOM 962 N N . GLU A 1 118 ? 6.031 2.974 0.112 1.00 97.62 118 GLU A N 1
ATOM 963 C CA . GLU A 1 118 ? 7.262 2.188 0.129 1.00 97.62 118 GLU A CA 1
ATOM 964 C C . GLU A 1 118 ? 7.151 0.948 -0.766 1.00 97.62 118 GLU A C 1
ATOM 966 O O . GLU A 1 118 ? 8.061 0.667 -1.548 1.00 97.62 118 GLU A O 1
ATOM 971 N N . ALA A 1 119 ? 6.011 0.250 -0.726 1.00 97.50 119 ALA A N 1
ATOM 972 C CA . ALA A 1 119 ? 5.734 -0.875 -1.615 1.00 97.50 119 ALA A CA 1
ATOM 973 C C . ALA A 1 119 ? 5.839 -0.471 -3.096 1.00 97.50 119 ALA A C 1
ATOM 975 O O . ALA A 1 119 ? 6.512 -1.147 -3.877 1.00 97.50 119 ALA A O 1
ATOM 976 N N . LEU A 1 120 ? 5.230 0.658 -3.477 1.00 96.06 120 LEU A N 1
ATOM 977 C CA . LEU A 1 120 ? 5.277 1.175 -4.848 1.00 96.06 120 LEU A CA 1
ATOM 978 C C . LEU A 1 120 ? 6.694 1.585 -5.258 1.00 96.06 120 LEU A C 1
ATOM 980 O O . LEU A 1 120 ? 7.155 1.208 -6.333 1.00 96.06 120 LEU A O 1
ATOM 984 N N . HIS A 1 121 ? 7.408 2.317 -4.401 1.00 95.38 121 HIS A N 1
ATOM 985 C CA . HIS A 1 121 ? 8.770 2.764 -4.686 1.00 95.38 121 HIS A CA 1
ATOM 986 C C . HIS A 1 121 ? 9.738 1.597 -4.869 1.00 95.38 121 HIS A C 1
ATOM 988 O O . HIS A 1 121 ? 10.515 1.598 -5.825 1.00 95.38 121 HIS A O 1
ATOM 994 N N . ARG A 1 122 ? 9.684 0.593 -3.987 1.00 96.88 122 ARG A N 1
ATOM 995 C CA . ARG A 1 122 ? 10.540 -0.596 -4.089 1.00 96.88 122 ARG A CA 1
ATOM 996 C C . ARG A 1 122 ? 10.220 -1.425 -5.316 1.00 96.88 122 ARG A C 1
ATOM 998 O O . ARG A 1 122 ? 11.142 -1.888 -5.976 1.00 96.88 122 ARG A O 1
ATOM 1005 N N . THR A 1 123 ? 8.940 -1.565 -5.649 1.00 96.00 123 THR A N 1
ATOM 1006 C CA . THR A 1 123 ? 8.532 -2.295 -6.853 1.00 96.00 123 THR A CA 1
ATOM 1007 C C . THR A 1 123 ? 9.026 -1.591 -8.116 1.00 96.00 123 THR A C 1
ATOM 1009 O O . THR A 1 123 ? 9.663 -2.218 -8.958 1.00 96.00 123 THR A O 1
ATOM 1012 N N . ALA A 1 124 ? 8.839 -0.271 -8.206 1.00 93.50 124 ALA A N 1
ATOM 1013 C CA . ALA A 1 124 ? 9.336 0.528 -9.325 1.00 93.50 124 ALA A CA 1
ATOM 1014 C C . ALA A 1 124 ? 10.873 0.533 -9.416 1.00 93.50 124 ALA A C 1
ATOM 1016 O O . ALA A 1 124 ? 11.443 0.604 -10.502 1.00 93.50 124 ALA A O 1
ATOM 1017 N N . ALA A 1 125 ? 11.576 0.515 -8.280 1.00 93.25 125 ALA A N 1
ATOM 1018 C CA . ALA A 1 125 ? 13.033 0.395 -8.257 1.00 93.25 125 ALA A CA 1
ATOM 1019 C C . ALA A 1 125 ? 13.484 -0.973 -8.784 1.00 93.25 125 ALA A C 1
ATOM 1021 O O . ALA A 1 125 ? 14.323 -1.019 -9.676 1.00 93.25 125 ALA A O 1
ATOM 1022 N N . TYR A 1 126 ? 12.865 -2.053 -8.303 1.00 93.94 126 TYR A N 1
ATOM 1023 C CA . TYR A 1 126 ? 13.155 -3.414 -8.743 1.00 93.94 126 TYR A CA 1
ATOM 1024 C C . TYR A 1 126 ? 12.942 -3.602 -10.253 1.00 93.94 126 TYR A C 1
ATOM 1026 O O . TYR A 1 126 ? 13.789 -4.189 -10.917 1.00 93.94 126 TYR A O 1
ATOM 1034 N N . GLN A 1 127 ? 11.862 -3.052 -10.817 1.00 91.81 127 GLN A N 1
ATOM 1035 C CA . GLN A 1 127 ? 11.596 -3.104 -12.264 1.00 91.81 127 GLN A CA 1
ATOM 1036 C C . GLN A 1 127 ? 12.663 -2.396 -13.085 1.00 91.81 127 GLN A C 1
ATOM 1038 O O . GLN A 1 127 ? 13.225 -2.978 -14.006 1.00 91.81 127 GLN A O 1
ATOM 1043 N N . ARG A 1 128 ? 13.019 -1.171 -12.691 1.00 88.88 128 ARG A N 1
ATOM 1044 C CA . ARG A 1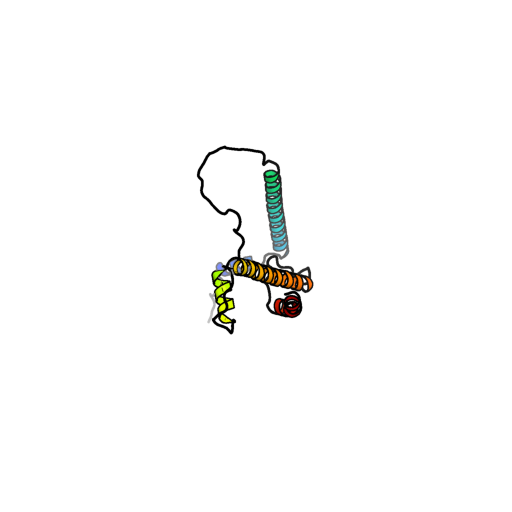 128 ? 14.048 -0.388 -13.388 1.00 88.88 128 ARG A CA 1
ATOM 1045 C C . ARG A 1 128 ? 15.434 -1.028 -13.354 1.00 88.88 128 ARG A C 1
ATOM 1047 O O . ARG A 1 128 ? 16.262 -0.689 -14.192 1.00 88.88 128 ARG A O 1
ATOM 1054 N N . GLU A 1 129 ? 15.705 -1.890 -12.377 1.00 90.00 129 GLU A N 1
ATOM 1055 C CA . GLU A 1 129 ? 16.944 -2.673 -12.307 1.00 90.00 129 GLU A CA 1
ATOM 1056 C C . GLU A 1 129 ? 16.928 -3.897 -13.234 1.00 90.00 129 GLU A C 1
ATOM 1058 O O . GLU A 1 129 ? 17.996 -4.398 -13.584 1.00 90.00 129 GLU A O 1
ATOM 1063 N N . GLN A 1 130 ? 15.744 -4.381 -13.621 1.00 86.31 130 GLN A N 1
ATOM 1064 C CA . GLN A 1 130 ? 15.571 -5.545 -14.494 1.00 86.31 130 GLN A CA 1
ATOM 1065 C C . GLN A 1 130 ? 15.338 -5.183 -15.965 1.00 86.31 130 GLN A C 1
ATOM 1067 O O . GLN A 1 130 ? 15.629 -5.998 -16.838 1.00 86.31 130 GLN A O 1
ATOM 1072 N N . GLU A 1 131 ? 14.815 -3.991 -16.246 1.00 83.12 131 GLU A N 1
ATOM 1073 C CA . GLU A 1 131 ? 14.600 -3.494 -17.605 1.00 83.12 131 GLU A CA 1
ATOM 1074 C C . GLU A 1 131 ? 15.920 -3.085 -18.278 1.00 83.12 131 GLU A C 1
ATOM 1076 O O . GLU A 1 131 ? 16.735 -2.351 -17.710 1.00 83.12 131 GLU A O 1
ATOM 1081 N N . ASP A 1 132 ? 16.107 -3.520 -19.527 1.00 73.81 132 ASP A N 1
ATOM 1082 C CA . ASP A 1 132 ? 17.189 -3.029 -20.381 1.00 73.81 132 ASP A CA 1
ATOM 1083 C C . ASP A 1 132 ? 17.006 -1.523 -20.637 1.00 73.81 132 ASP A C 1
ATOM 1085 O O . ASP A 1 132 ? 15.900 -1.056 -20.913 1.00 73.81 132 ASP A O 1
ATOM 1089 N N . GLU A 1 133 ? 18.095 -0.745 -20.579 1.00 70.19 133 GLU A N 1
ATOM 1090 C CA . GLU A 1 133 ? 18.023 0.725 -20.680 1.00 70.19 133 GLU A CA 1
ATOM 1091 C C . GLU A 1 133 ? 17.359 1.233 -21.969 1.00 70.19 133 GLU A C 1
ATOM 1093 O O . GLU A 1 133 ? 16.803 2.331 -21.968 1.00 70.19 133 GLU A O 1
ATOM 1098 N N . ASP A 1 134 ? 17.386 0.426 -23.030 1.00 64.75 134 ASP A N 1
ATOM 1099 C CA . ASP A 1 134 ? 16.835 0.739 -24.350 1.00 64.75 134 ASP A CA 1
ATOM 1100 C C . ASP A 1 134 ? 15.306 0.543 -24.448 1.00 64.75 134 ASP A C 1
ATOM 1102 O O . ASP A 1 134 ? 14.702 0.964 -25.435 1.00 64.75 134 ASP A O 1
ATOM 1106 N N . LEU A 1 135 ? 14.674 -0.083 -23.446 1.00 64.31 135 LEU A N 1
ATOM 1107 C CA . LEU A 1 135 ? 13.228 -0.357 -23.381 1.00 64.31 135 LEU A CA 1
ATOM 1108 C C . LEU A 1 135 ? 12.523 0.412 -22.252 1.00 64.31 135 LEU A C 1
ATOM 1110 O O . LEU A 1 135 ? 11.391 0.091 -21.903 1.00 64.31 135 LEU A O 1
ATOM 1114 N N . LYS A 1 136 ? 13.181 1.424 -21.674 1.00 64.12 136 LYS A N 1
ATOM 1115 C CA . LYS A 1 136 ? 12.595 2.268 -20.626 1.00 64.12 136 LYS A CA 1
ATOM 1116 C C . LYS A 1 136 ? 11.470 3.124 -21.210 1.00 64.12 136 LYS A C 1
ATOM 1118 O O . LYS A 1 136 ? 11.720 4.204 -21.748 1.00 64.12 136 LYS A O 1
ATOM 1123 N N . ASP A 1 137 ? 10.240 2.645 -21.084 1.00 61.72 137 ASP A N 1
ATOM 1124 C CA . ASP A 1 137 ? 9.048 3.435 -21.371 1.00 61.72 137 ASP A CA 1
ATOM 1125 C C . ASP A 1 137 ? 8.934 4.615 -20.385 1.00 61.72 137 ASP A C 1
ATOM 1127 O O . ASP A 1 137 ? 9.317 4.529 -19.215 1.00 61.72 137 ASP A O 1
ATOM 1131 N N . GLU A 1 138 ? 8.391 5.746 -20.852 1.00 65.06 138 GLU A N 1
ATOM 1132 C CA . GLU A 1 138 ? 8.167 6.937 -20.012 1.00 65.06 138 GLU A CA 1
ATOM 1133 C C . GLU A 1 138 ? 7.111 6.690 -18.911 1.00 65.06 138 GLU A C 1
ATOM 1135 O O . GLU A 1 138 ? 7.083 7.405 -17.906 1.00 65.06 138 GLU A O 1
ATOM 1140 N N . GLU A 1 139 ? 6.275 5.656 -19.063 1.00 72.25 139 GLU A N 1
ATOM 1141 C CA . GLU A 1 139 ? 5.261 5.236 -18.094 1.00 72.25 139 GLU A CA 1
ATOM 1142 C C . GLU A 1 139 ? 5.622 3.875 -17.476 1.00 72.25 139 GLU A C 1
ATOM 1144 O O . GLU A 1 139 ? 5.394 2.822 -18.066 1.00 72.25 139 GLU A O 1
ATOM 1149 N N . THR A 1 140 ? 6.154 3.881 -16.248 1.00 74.56 140 THR A N 1
ATOM 1150 C CA . THR A 1 140 ? 6.426 2.643 -15.498 1.00 74.56 140 THR A CA 1
ATOM 1151 C C . THR A 1 140 ? 5.115 2.023 -15.011 1.00 74.56 140 THR A C 1
ATOM 1153 O O . THR A 1 140 ? 4.521 2.475 -14.026 1.00 74.56 140 THR A O 1
ATOM 1156 N N . LEU A 1 141 ? 4.660 0.973 -15.692 1.00 87.69 141 LEU A N 1
ATOM 1157 C CA . LEU A 1 141 ? 3.540 0.154 -15.240 1.00 87.69 141 LEU A CA 1
ATOM 1158 C C . LEU A 1 141 ? 4.021 -0.868 -14.207 1.00 87.69 141 LEU A C 1
ATOM 1160 O O . LEU A 1 141 ? 4.863 -1.714 -14.484 1.00 87.69 141 LEU A O 1
ATOM 1164 N N . ILE A 1 142 ? 3.441 -0.815 -13.008 1.00 90.38 142 ILE A N 1
ATOM 1165 C CA . ILE A 1 142 ? 3.791 -1.744 -11.934 1.00 90.38 142 ILE A CA 1
ATOM 1166 C C . ILE A 1 142 ? 3.189 -3.130 -12.206 1.00 90.38 142 ILE A C 1
ATOM 1168 O O . ILE A 1 142 ? 2.010 -3.377 -11.951 1.00 90.38 142 ILE A O 1
ATOM 1172 N N . GLU A 1 143 ? 4.016 -4.045 -12.698 1.00 91.25 143 GLU A N 1
ATOM 1173 C CA . GLU A 1 143 ? 3.727 -5.481 -12.766 1.00 91.25 143 GLU A CA 1
ATOM 1174 C C . GLU A 1 143 ? 3.667 -6.178 -11.394 1.00 91.25 143 GLU A C 1
ATOM 1176 O O . GLU A 1 143 ? 4.403 -5.856 -10.456 1.00 91.25 143 GLU A O 1
ATOM 1181 N N . LEU A 1 144 ? 2.813 -7.203 -11.307 1.00 95.31 144 LEU A N 1
ATOM 1182 C CA . LEU A 1 144 ? 2.597 -7.996 -10.095 1.00 95.31 144 LEU A CA 1
ATOM 1183 C C . LEU A 1 144 ? 3.845 -8.789 -9.679 1.00 95.31 144 LEU A C 1
ATOM 1185 O O . LEU A 1 144 ? 4.194 -8.783 -8.502 1.00 95.31 144 LEU A O 1
ATOM 1189 N N . ASP A 1 145 ? 4.541 -9.412 -10.631 1.00 95.94 145 ASP A N 1
ATOM 1190 C CA . ASP A 1 145 ? 5.708 -10.267 -10.364 1.00 95.94 145 ASP A CA 1
ATOM 1191 C C . ASP A 1 145 ? 6.820 -9.504 -9.628 1.00 95.94 145 ASP A C 1
ATOM 1193 O O . ASP A 1 145 ? 7.499 -10.030 -8.744 1.00 95.94 145 ASP A O 1
ATOM 1197 N N . SER A 1 146 ? 6.964 -8.216 -9.940 1.00 94.94 146 SER A N 1
ATOM 1198 C CA . SER A 1 146 ? 7.924 -7.331 -9.281 1.00 94.94 146 SER A CA 1
ATOM 1199 C C . SER A 1 146 ? 7.519 -6.991 -7.846 1.00 94.94 146 SER A C 1
ATOM 1201 O O . SER A 1 146 ? 8.373 -6.931 -6.959 1.00 94.94 146 SER A O 1
ATOM 1203 N N . LEU A 1 147 ? 6.218 -6.807 -7.592 1.00 96.75 147 LEU A N 1
ATOM 1204 C CA . LEU A 1 147 ? 5.697 -6.589 -6.241 1.00 96.75 147 LEU A CA 1
ATOM 1205 C C . LEU A 1 147 ? 5.879 -7.852 -5.385 1.00 96.75 147 LEU A C 1
ATOM 1207 O O . LEU A 1 147 ? 6.298 -7.771 -4.227 1.00 96.75 147 LEU A O 1
ATOM 1211 N N . GLU A 1 148 ? 5.615 -9.030 -5.951 1.00 97.94 148 GLU A N 1
ATOM 1212 C CA . GLU A 1 148 ? 5.817 -10.316 -5.275 1.00 97.94 148 GLU A CA 1
ATOM 1213 C C . GLU A 1 148 ? 7.290 -10.546 -4.916 1.00 97.94 148 GLU A C 1
ATOM 1215 O O . GLU A 1 148 ? 7.588 -10.990 -3.805 1.00 97.94 148 GLU A O 1
ATOM 1220 N N . ALA A 1 149 ? 8.219 -10.170 -5.801 1.00 97.44 149 ALA A N 1
ATOM 1221 C CA . ALA A 1 149 ? 9.653 -10.301 -5.562 1.00 97.44 149 ALA A CA 1
ATOM 1222 C C . ALA A 1 149 ? 10.148 -9.468 -4.365 1.00 97.44 149 ALA A C 1
ATOM 1224 O O . ALA A 1 149 ? 10.975 -9.946 -3.584 1.00 97.44 149 ALA A O 1
ATOM 1225 N N . ILE A 1 150 ? 9.631 -8.245 -4.182 1.00 97.56 150 ILE A N 1
ATOM 1226 C CA . ILE A 1 150 ? 10.037 -7.362 -3.072 1.00 97.56 150 ILE A CA 1
ATOM 1227 C C . ILE A 1 150 ? 9.265 -7.617 -1.771 1.00 97.56 150 ILE A C 1
ATOM 1229 O O . ILE A 1 150 ? 9.712 -7.199 -0.698 1.00 97.56 150 ILE A O 1
ATOM 1233 N N . THR A 1 151 ? 8.131 -8.325 -1.837 1.00 97.44 151 THR A N 1
ATOM 1234 C CA . THR A 1 151 ? 7.226 -8.549 -0.696 1.00 97.44 151 THR A CA 1
ATOM 1235 C C . THR A 1 151 ? 7.923 -9.147 0.535 1.00 97.44 151 THR A C 1
ATOM 1237 O O . THR A 1 151 ? 7.689 -8.636 1.631 1.00 97.44 151 THR A O 1
ATOM 1240 N N . PRO A 1 152 ? 8.807 -10.163 0.431 1.00 98.25 152 PRO A N 1
ATOM 1241 C CA . PRO A 1 152 ? 9.459 -10.736 1.608 1.00 98.25 152 PRO A CA 1
ATOM 1242 C C . PRO A 1 152 ? 10.272 -9.715 2.407 1.00 98.25 152 PRO A C 1
ATOM 1244 O O . PRO A 1 152 ? 10.183 -9.693 3.631 1.00 98.25 152 PRO A O 1
ATOM 1247 N N . GLN A 1 153 ? 11.039 -8.853 1.730 1.00 97.62 153 GLN A N 1
ATOM 1248 C CA . GLN A 1 153 ? 11.819 -7.813 2.405 1.00 97.62 153 GLN A CA 1
ATOM 1249 C C . GLN A 1 153 ? 10.920 -6.693 2.925 1.00 97.62 153 GLN A C 1
ATOM 1251 O O . GLN A 1 153 ? 11.126 -6.220 4.038 1.00 97.62 153 GLN A O 1
ATOM 1256 N N . LEU A 1 154 ? 9.903 -6.296 2.152 1.00 97.88 154 LEU A N 1
ATOM 1257 C CA . LEU A 1 154 ? 8.926 -5.299 2.584 1.00 97.88 154 LEU A CA 1
ATOM 1258 C C . LEU A 1 154 ? 8.244 -5.716 3.896 1.00 97.88 154 LEU A C 1
ATOM 1260 O O . LEU A 1 154 ? 8.109 -4.895 4.789 1.00 97.88 154 LEU A O 1
ATOM 1264 N N . LEU A 1 155 ? 7.869 -6.988 4.047 1.00 97.44 155 LEU A N 1
ATOM 1265 C CA . LEU A 1 155 ? 7.242 -7.498 5.271 1.00 97.44 155 LEU A CA 1
ATOM 1266 C C . LEU A 1 155 ? 8.211 -7.688 6.447 1.00 97.44 155 LEU A C 1
ATOM 1268 O O . LEU A 1 155 ? 7.749 -7.851 7.568 1.00 97.44 155 LEU A O 1
ATOM 1272 N N . MET A 1 156 ? 9.527 -7.731 6.219 1.00 97.81 156 MET A N 1
ATOM 1273 C CA . MET A 1 156 ? 10.511 -7.793 7.311 1.00 97.81 156 MET A CA 1
ATOM 1274 C C . MET A 1 156 ? 10.813 -6.415 7.905 1.00 97.81 156 MET A C 1
ATOM 1276 O O . MET A 1 156 ? 11.236 -6.330 9.057 1.00 97.81 156 MET A O 1
ATOM 1280 N N . ASP A 1 157 ? 10.619 -5.356 7.122 1.00 96.94 157 ASP A N 1
ATOM 1281 C CA . ASP A 1 157 ? 10.904 -3.984 7.541 1.00 96.94 157 ASP A CA 1
ATOM 1282 C C . ASP A 1 157 ? 9.753 -3.348 8.348 1.00 9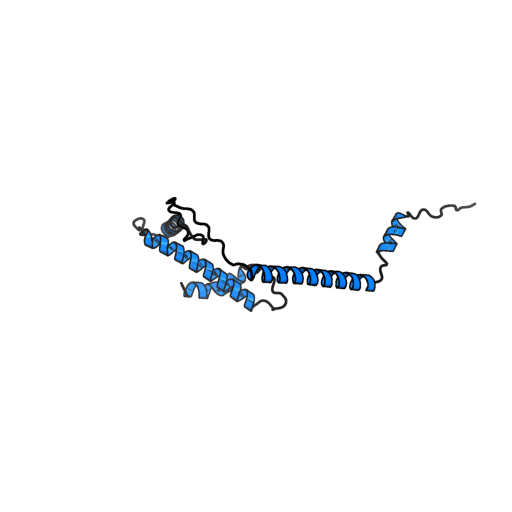6.94 157 ASP A C 1
ATOM 1284 O O . ASP A 1 157 ? 9.950 -2.293 8.955 1.00 96.94 157 ASP A O 1
ATOM 1288 N N . PHE A 1 158 ? 8.575 -3.982 8.367 1.00 94.81 158 PHE A N 1
ATOM 1289 C CA . PHE A 1 158 ? 7.342 -3.524 9.020 1.00 94.81 158 PHE A CA 1
ATOM 1290 C C . PHE A 1 158 ? 6.835 -4.548 10.043 1.00 94.81 158 PHE A C 1
ATOM 1292 O O . PHE A 1 158 ? 6.317 -4.109 11.096 1.00 94.81 158 PHE A O 1
#

Sequence (158 aa):
MEDDEDFDSFSEQERRQRRKEKRPAQDLDDELEAELEEDLRRRRIHAQRERQAAADGSSSTRHVQDDEDDDDEGSNQPGFRPETVQAIFKGVWTDPGIKAQKDAMELSAEFLRLFTIEALHRTAAYQREQEDEDLKDEETLIELDSLEAITPQLLMDF

pLDDT: mean 75.79, std 19.82, range [37.72, 98.25]

Organism: NCBI:txid205924